Protein 2P4P (pdb70)

Secondary structure (DSSP, 8-state):
------SB---BTTSBTTT--TT----S--S-SS-BTTT--------B------B--EEETTEEEE--B---/-B---BTTSBGGG--TT--------SS--BTTT--------B------B--EEETTEEEE--B---

InterPro domains:
  IPR000644 CBS domain [PF00571] (286-335)
  IPR000644 CBS domain [PS51371] (218-279)
  IPR000644 CBS domain [PS51371] (284-341)
  IPR002550 CNNM, transmembrane domain [PF01595] (8-199)
  IPR002550 CNNM, transmembrane domain [PS51846] (1-199)
  IPR005170 Transporter-associated domain [PF03471] (349-425)
  IPR005170 Transporter-associated domain [SM01091] (347-427)
  IPR016169 FAD-binding, type PCMH, subdomain 2 [G3DSA:3.30.465.10] (349-429)
  IPR036318 FAD-binding, type PCMH-like superfamily [SSF56176] (342-424)
  IPR044751 Ion transporter-like, CBS domain [cd04590] (213-331)
  IPR046342 CBS domain superfamily [G3DSA:3.10.580.10] (195-348)
  IPR046342 CBS domain superfamily [SSF54631] (202-337)

Radius of gyration: 17.11 Å; Cα contacts (8 Å, |Δi|>4): 220; chains: 2; bounding box: 28×41×43 Å

CATH classification: 3.30.465.10

Foldseek 3Di:
DPDDDDDDDKDFQAAFPVVCVVVVDDDDDPPCPQGGNQSPPLVQACDDDDDPFKGQPDDDPSTRGMMGGRDD/DDDKDFQQAFPVVVVVVVDPDDDDDPDGHGNQRSPLVQACDDDDDPFKGQPDDDPSTRTMMTDDDD

Sequence (138 aa):
NARRNEDSWLIIDGATPLEDVRALNIHTFPRDENYETIGGFYLRIPTDFVLYDYFEIIDTENFRIDQLVSFRDDSWLIDGATPLEDVRALNIHTTFPRDENYETIGGFYLRIPTDFVLYDYFEIIDTENFRRIDQLVSFRD

Structure (mmCIF, N/CA/C/O backbone):
data_2P4P
#
_entry.id   2P4P
#
_cell.length_a   29.552
_cell.length_b   58.667
_cell.length_c   87.434
_cell.angle_alpha   90.00
_cell.angle_beta   90.00
_cell.angle_gamma   90.00
#
_symmetry.space_group_name_H-M   'P 21 21 21'
#
loop_
_entity.id
_entity.type
_entity.pdbx_description
1 polymer 'Hypothetical protein HD1797'
2 non-polymer 'CALCIUM ION'
3 non-polymer 'MAGNESIUM ION'
4 non-polymer GLYCEROL
5 water water
#
loop_
_atom_site.group_PDB
_atom_site.id
_atom_site.type_symbol
_atom_site.label_atom_id
_atom_site.label_alt_id
_atom_site.label_comp_id
_atom_site.label_asym_id
_atom_site.label_entity_id
_atom_site.label_seq_id
_atom_site.pdbx_PDB_ins_code
_atom_site.Cartn_x
_atom_site.Cartn_y
_atom_site.Cartn_z
_atom_site.occupancy
_atom_site.B_iso_or_equiv
_atom_site.auth_seq_id
_atom_site.auth_comp_id
_atom_site.auth_asym_id
_atom_site.auth_atom_id
_atom_site.pdbx_PDB_model_num
ATOM 1 N N . ASN A 1 2 ? 17.308 67.933 9.954 1.00 37.95 -1 ASN A N 1
ATOM 2 C CA . ASN A 1 2 ? 18.732 68.241 10.284 1.00 37.52 -1 ASN A CA 1
ATOM 3 C C . ASN A 1 2 ? 19.420 68.920 9.100 1.00 36.91 -1 ASN A C 1
ATOM 4 O O . ASN A 1 2 ? 18.954 68.811 7.965 1.00 36.66 -1 ASN A O 1
ATOM 9 N N . ALA A 1 3 ? 20.513 69.639 9.353 1.00 36.18 0 ALA A N 1
ATOM 10 C CA . ALA A 1 3 ? 21.303 70.197 8.248 1.00 35.06 0 ALA A CA 1
ATOM 11 C C . ALA A 1 3 ? 22.065 69.052 7.586 1.00 34.12 0 ALA A C 1
ATOM 12 O O . ALA A 1 3 ? 22.069 67.931 8.098 1.00 33.74 0 ALA A O 1
ATOM 22 N N . ARG A 1 5 ? 24.659 66.517 6.764 1.00 30.46 2 ARG A N 1
ATOM 23 C CA . ARG A 1 5 ? 25.605 65.890 7.664 1.00 30.19 2 ARG A CA 1
ATOM 24 C C . ARG A 1 5 ? 26.974 65.866 7.023 1.00 29.47 2 ARG A C 1
ATOM 25 O O . ARG A 1 5 ? 27.089 65.760 5.798 1.00 28.02 2 ARG A O 1
ATOM 33 N N . ARG A 1 6 ? 28.004 65.956 7.864 1.00 31.07 3 ARG A N 1
ATOM 34 C CA . ARG A 1 6 ? 29.363 65.603 7.451 1.00 32.31 3 ARG A CA 1
ATOM 35 C C . ARG A 1 6 ? 29.413 64.143 7.021 1.00 32.82 3 ARG A C 1
ATOM 36 O O . ARG A 1 6 ? 28.898 63.238 7.702 1.00 33.14 3 ARG A O 1
ATOM 44 N N . ASN A 1 7 ? 30.031 63.945 5.869 1.00 32.74 4 ASN A N 1
ATOM 45 C CA . ASN A 1 7 ? 30.315 62.640 5.313 1.00 32.47 4 ASN A CA 1
ATOM 46 C C . ASN A 1 7 ? 31.449 61.953 6.078 1.00 32.69 4 ASN A C 1
ATOM 47 O O . ASN A 1 7 ? 32.618 62.289 5.913 1.00 33.21 4 ASN A O 1
ATOM 52 N N . GLU A 1 8 ? 31.091 60.973 6.906 1.00 33.21 5 GLU A N 1
ATOM 53 C CA . GLU A 1 8 ? 32.043 60.179 7.693 1.00 33.12 5 GLU A CA 1
ATOM 54 C C . GLU A 1 8 ? 31.722 58.689 7.445 1.00 32.45 5 GLU A C 1
ATOM 55 O O . GLU A 1 8 ? 30.676 58.374 6.863 1.00 31.30 5 GLU A O 1
ATOM 61 N N . ASP A 1 9 ? 32.606 57.773 7.832 1.00 31.77 6 ASP A N 1
ATOM 62 C CA . ASP A 1 9 ? 32.320 56.354 7.574 1.00 32.63 6 ASP A CA 1
ATOM 63 C C . ASP A 1 9 ? 31.006 55.972 8.225 1.00 31.31 6 ASP A C 1
ATOM 64 O O . ASP A 1 9 ? 30.735 56.360 9.357 1.00 31.31 6 ASP A 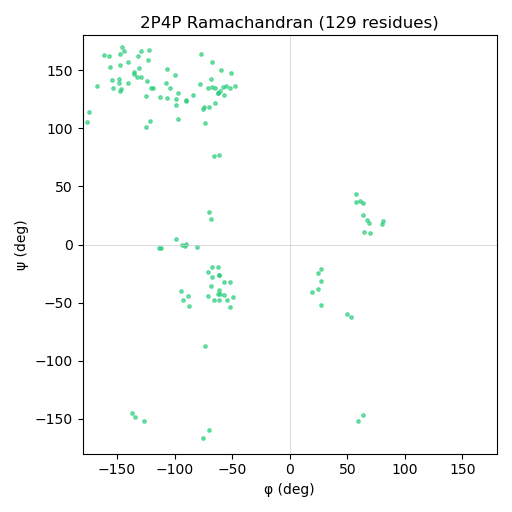O 1
ATOM 69 N N . SER A 1 10 ? 30.181 55.235 7.501 1.00 30.68 7 SER A N 1
ATOM 70 C CA . SER A 1 10 ? 28.900 54.833 8.054 1.00 30.18 7 SER A CA 1
ATOM 71 C C . SER A 1 10 ? 28.376 53.603 7.354 1.00 29.60 7 SER A C 1
ATOM 72 O O . SER A 1 10 ? 28.822 53.258 6.239 1.00 29.79 7 SER A O 1
ATOM 75 N N . TRP A 1 11 ? 27.420 52.943 7.993 1.00 28.35 8 TRP A N 1
ATOM 76 C CA . TRP A 1 11 ? 26.755 51.847 7.360 1.00 27.33 8 TRP A CA 1
ATOM 77 C C . TRP A 1 11 ? 25.263 52.117 7.347 1.00 26.58 8 TRP A C 1
ATOM 78 O O . TRP A 1 11 ? 24.706 52.606 8.330 1.00 25.89 8 TRP A O 1
ATOM 89 N N . LEU A 1 12 ? 24.622 51.752 6.245 1.00 25.42 9 LEU A N 1
ATOM 90 C CA . LEU A 1 12 ? 23.176 51.745 6.169 1.00 25.74 9 LEU A CA 1
ATOM 91 C C . LEU A 1 12 ? 22.697 50.326 6.388 1.00 24.97 9 LEU A C 1
ATOM 92 O O . LEU A 1 12 ? 23.091 49.403 5.656 1.00 26.61 9 LEU A O 1
ATOM 97 N N . ILE A 1 13 ? 21.805 50.163 7.370 1.00 25.34 10 ILE A N 1
ATOM 98 C CA A ILE A 1 13 ? 21.379 48.850 7.890 0.50 24.62 10 ILE A CA 1
ATOM 99 C CA B ILE A 1 13 ? 21.370 48.828 7.787 0.50 24.56 10 ILE A CA 1
ATOM 100 C C . ILE A 1 13 ? 19.848 48.721 7.953 1.00 24.24 10 ILE A C 1
ATOM 101 O O . ILE A 1 13 ? 19.181 49.681 8.295 1.00 24.19 10 ILE A O 1
ATOM 110 N N . ASP A 1 14 ? 19.318 47.540 7.617 1.00 24.81 11 ASP A N 1
ATOM 111 C CA . ASP A 1 14 ? 17.884 47.228 7.693 1.00 25.14 11 ASP A CA 1
ATOM 112 C C . ASP A 1 14 ? 17.482 47.119 9.163 1.00 24.83 11 ASP A C 1
ATOM 113 O O . ASP A 1 14 ? 18.173 46.482 9.941 1.00 24.02 11 ASP A O 1
ATOM 118 N N . GLY A 1 15 ? 16.356 47.730 9.537 1.00 24.68 12 GLY A N 1
ATOM 119 C CA . GLY A 1 15 ? 15.915 47.726 10.943 1.00 24.48 12 GLY A CA 1
ATOM 120 C C . GLY A 1 15 ? 15.627 46.312 11.444 1.00 23.68 12 GLY A C 1
ATOM 121 O O . GLY A 1 15 ? 15.650 46.049 12.642 1.00 24.47 12 GLY A O 1
ATOM 122 N N . ALA A 1 16 ? 15.414 45.399 10.516 1.00 22.67 13 ALA A N 1
ATOM 123 C CA . ALA A 1 16 ? 15.021 44.036 10.843 1.00 22.68 13 ALA A CA 1
ATOM 124 C C . ALA A 1 16 ? 16.231 43.108 11.041 1.00 22.18 13 ALA A C 1
ATOM 125 O O . ALA A 1 16 ? 16.050 41.913 11.284 1.00 22.03 13 ALA A O 1
ATOM 127 N N . THR A 1 17 ? 17.440 43.639 10.911 1.00 22.41 14 THR A N 1
ATOM 128 C CA . THR A 1 17 ? 18.650 42.853 11.135 1.00 23.15 14 THR A CA 1
ATOM 129 C C . THR A 1 17 ? 18.671 42.378 12.574 1.00 22.69 14 THR A C 1
ATOM 130 O O . THR A 1 17 ? 18.465 43.165 13.464 1.00 21.65 14 THR A O 1
ATOM 134 N N . PRO A 1 18 ? 18.914 41.067 12.807 1.00 22.91 15 PRO A N 1
ATOM 135 C CA . PRO A 1 18 ? 19.078 40.600 14.183 1.00 22.53 15 PRO A CA 1
ATOM 136 C C . PRO A 1 18 ? 20.037 41.490 14.989 1.00 22.30 15 PRO A C 1
ATOM 137 O O . PRO A 1 18 ? 21.093 41.902 14.493 1.00 21.92 15 PRO A O 1
ATOM 141 N N . LEU A 1 19 ? 19.647 41.794 16.220 1.00 22.19 16 LEU A N 1
ATOM 142 C CA . LEU A 1 19 ? 20.416 42.628 17.116 1.00 23.18 16 LEU A CA 1
ATOM 143 C C . LEU A 1 19 ? 21.853 42.123 17.310 1.00 23.99 16 LEU A C 1
ATOM 144 O O . LEU A 1 19 ? 22.809 42.895 17.226 1.00 24.09 16 LEU A O 1
ATOM 149 N N . GLU A 1 20 ? 21.981 40.828 17.566 1.00 25.02 17 GLU A N 1
ATOM 150 C CA . GLU A 1 20 ? 23.273 40.161 17.818 1.00 26.05 17 GLU A CA 1
ATOM 151 C C . GLU A 1 20 ? 24.228 40.248 16.634 1.00 25.68 17 GLU A C 1
ATOM 152 O O . GLU A 1 20 ? 25.415 40.403 16.824 1.00 25.42 17 GLU A O 1
ATOM 158 N N . ASP A 1 21 ? 23.686 40.123 15.425 1.00 25.92 18 ASP A N 1
ATOM 159 C CA . ASP A 1 21 ? 24.447 40.254 14.179 1.00 24.69 18 ASP A CA 1
ATOM 160 C C . ASP A 1 21 ? 25.098 41.633 14.036 1.00 24.79 18 ASP A C 1
ATOM 161 O O . ASP A 1 21 ? 26.243 41.731 13.605 1.00 23.85 18 ASP A O 1
ATOM 166 N N . VAL A 1 22 ? 24.342 42.673 14.378 1.00 23.92 19 VAL A N 1
ATOM 167 C CA . VAL A 1 22 ? 24.819 44.073 14.367 1.00 24.16 19 VAL A CA 1
ATOM 168 C C . VAL A 1 22 ? 25.855 44.328 15.444 1.00 24.13 19 VAL A C 1
ATOM 169 O O . VAL A 1 22 ? 26.927 44.842 15.154 1.00 23.32 19 VAL A O 1
ATOM 181 N N . ARG A 1 24 ? 27.747 42.085 16.914 1.00 24.68 21 ARG A N 1
ATOM 182 C CA . ARG A 1 24 ? 28.936 41.331 16.506 1.00 26.53 21 ARG A CA 1
ATOM 183 C C . ARG A 1 24 ? 29.764 42.065 15.450 1.00 25.59 21 ARG A C 1
ATOM 184 O O . ARG A 1 24 ? 30.971 42.247 15.613 1.00 24.96 21 ARG A O 1
ATOM 192 N N . ALA A 1 25 ? 29.114 42.495 14.377 1.00 24.77 22 ALA A N 1
ATOM 193 C CA . ALA A 1 25 ? 29.805 43.209 13.316 1.00 24.60 22 ALA A CA 1
ATOM 194 C C . ALA A 1 25 ? 30.448 44.526 13.788 1.00 24.23 22 ALA A C 1
ATOM 195 O O . ALA A 1 25 ? 31.440 44.953 13.218 1.00 25.37 22 ALA A O 1
ATOM 197 N N . LEU A 1 26 ? 29.905 45.134 14.845 1.00 24.39 23 LEU A N 1
ATOM 198 C CA . LEU A 1 26 ? 30.429 46.407 15.357 1.00 23.77 23 LEU A CA 1
ATOM 199 C C . LEU A 1 2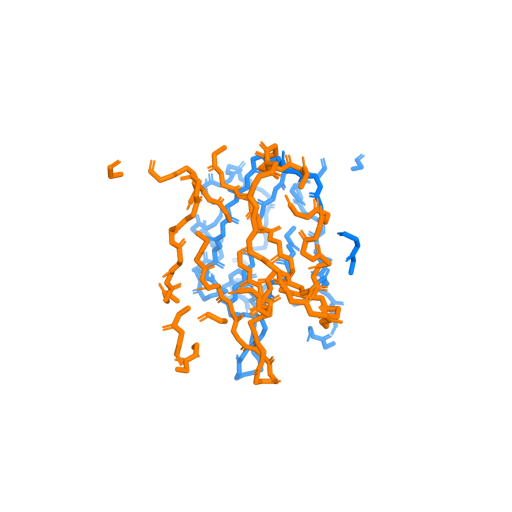6 ? 31.343 46.196 16.563 1.00 23.55 23 LEU A C 1
ATOM 200 O O . LEU A 1 26 ? 31.764 47.163 17.184 1.00 21.71 23 LEU A O 1
ATOM 205 N N . ASN A 1 27 ? 31.596 44.930 16.898 1.00 23.07 24 ASN A N 1
ATOM 206 C CA . ASN A 1 27 ? 32.497 44.518 17.972 1.00 24.02 24 ASN A CA 1
ATOM 207 C C . ASN A 1 27 ? 32.049 45.046 19.338 1.00 22.95 24 ASN A C 1
ATOM 208 O O . ASN A 1 27 ? 32.891 45.415 20.170 1.00 22.25 24 ASN A O 1
ATOM 213 N N . ILE A 1 28 ? 30.722 45.068 19.542 1.00 22.47 25 ILE A N 1
ATOM 214 C CA . ILE A 1 28 ? 30.103 45.431 20.817 1.00 22.47 25 ILE A CA 1
ATOM 215 C C . ILE A 1 28 ? 29.930 44.183 21.641 1.00 24.33 25 ILE A C 1
ATOM 216 O O . ILE A 1 28 ? 29.301 43.235 21.198 1.00 23.34 25 ILE A O 1
ATOM 221 N N . HIS A 1 29 ? 30.500 44.192 22.842 1.00 25.46 26 HIS A N 1
ATOM 222 C CA . HIS A 1 29 ? 30.478 43.023 23.691 1.00 27.12 26 HIS A CA 1
ATOM 223 C C . HIS A 1 29 ? 29.608 43.213 24.938 1.00 26.91 26 HIS A C 1
ATOM 224 O O . HIS A 1 29 ? 29.439 42.298 25.728 1.00 28.27 26 HIS A O 1
ATOM 231 N N . THR A 1 30 ? 29.067 44.405 25.099 1.00 26.86 27 THR A N 1
ATOM 232 C CA . THR A 1 30 ? 28.165 44.711 26.195 1.00 26.60 27 THR A CA 1
ATOM 233 C C . THR A 1 30 ? 26.825 45.177 25.622 1.00 26.79 27 THR A C 1
ATOM 234 O O . THR A 1 30 ? 26.701 46.271 25.104 1.00 27.27 27 THR A O 1
ATOM 238 N N . PHE A 1 31 ? 25.824 44.315 25.711 1.00 27.64 28 PHE A N 1
ATOM 239 C CA . PHE A 1 31 ? 24.498 44.630 25.192 1.00 27.69 28 PHE A CA 1
ATOM 240 C C . PHE A 1 31 ? 23.451 43.689 25.815 1.00 27.97 28 PHE A C 1
ATOM 241 O O . PHE A 1 31 ? 23.815 42.650 26.388 1.00 28.06 28 PHE A O 1
ATOM 249 N N . PRO A 1 32 ? 22.157 44.060 25.727 1.00 28.16 29 PRO A N 1
ATOM 250 C CA . PRO A 1 32 ? 21.061 43.242 26.234 1.00 28.43 29 PRO A CA 1
ATOM 251 C C . PRO A 1 32 ? 21.017 41.830 25.638 1.00 29.08 29 PRO A C 1
ATOM 252 O O . PRO A 1 32 ? 21.081 41.688 24.414 1.00 28.16 29 PRO A O 1
ATOM 256 N N . ARG A 1 33 ? 20.937 40.815 26.509 1.00 29.48 30 ARG A N 1
ATOM 257 C CA . ARG A 1 33 ? 21.018 39.395 26.150 1.00 30.87 30 ARG A CA 1
ATOM 258 C C . ARG A 1 33 ? 19.695 38.648 26.393 1.00 31.41 30 ARG A C 1
ATOM 259 O O . ARG A 1 33 ? 19.588 37.460 26.093 1.00 30.62 30 ARG A O 1
ATOM 267 N N . ASP A 1 34 ? 18.715 39.361 26.941 1.00 31.99 31 ASP A N 1
ATOM 268 C CA . ASP A 1 34 ? 17.374 38.832 27.266 1.00 33.33 31 ASP A CA 1
ATOM 269 C C . ASP A 1 34 ? 16.499 38.448 26.057 1.00 33.76 31 ASP A C 1
ATOM 270 O O . ASP A 1 34 ? 15.526 37.699 26.202 1.00 33.21 31 ASP A O 1
ATOM 275 N N . GLU A 1 35 ? 16.837 38.986 24.886 1.00 34.60 32 GLU A N 1
ATOM 276 C CA . GLU A 1 35 ? 16.121 38.712 23.625 1.00 35.70 32 GLU A CA 1
ATOM 277 C C . GLU A 1 35 ? 14.676 39.245 23.560 1.00 35.97 32 GLU A C 1
ATOM 278 O O . GLU A 1 35 ? 13.873 38.769 22.754 1.00 35.87 32 GLU A O 1
ATOM 284 N N . ASN A 1 36 ? 14.345 40.238 24.387 1.00 36.83 33 ASN A N 1
ATOM 285 C CA . ASN A 1 36 ? 13.035 40.902 24.275 1.00 37.38 33 ASN A CA 1
ATOM 286 C C . ASN A 1 36 ? 12.892 41.717 22.981 1.00 37.37 33 ASN A C 1
ATOM 287 O O . ASN A 1 36 ? 11.777 41.890 22.473 1.00 38.43 33 ASN A O 1
ATOM 292 N N . TYR A 1 37 ? 14.017 42.197 22.454 1.00 36.34 34 TYR A N 1
ATOM 293 C CA . TYR A 1 37 ? 14.067 42.919 21.172 1.00 35.73 34 TYR A CA 1
ATOM 294 C C . TYR A 1 37 ? 15.053 42.218 20.274 1.00 35.01 34 TYR A C 1
ATOM 295 O O . TYR A 1 37 ? 16.269 42.369 20.435 1.00 35.69 34 TYR A O 1
ATOM 304 N N . GLU A 1 38 ? 14.501 41.430 19.358 1.00 33.58 35 GLU A N 1
ATOM 305 C CA . GLU A 1 38 ? 15.236 40.506 18.496 1.00 32.50 35 GLU A CA 1
ATOM 306 C C . GLU A 1 38 ? 16.050 41.238 17.452 1.00 30.53 35 GLU A C 1
ATOM 307 O O . GLU A 1 38 ? 17.020 40.684 16.917 1.00 29.46 35 GLU A O 1
ATOM 313 N N . THR A 1 39 ? 15.638 42.469 17.137 1.00 27.71 36 THR A N 1
ATOM 314 C CA . THR A 1 39 ? 16.238 43.176 16.018 1.00 25.87 36 THR A CA 1
ATOM 315 C C . THR A 1 39 ? 16.811 44.509 16.445 1.00 25.38 36 THR A C 1
ATOM 316 O O . THR A 1 39 ? 16.413 45.102 17.465 1.00 25.19 36 THR A O 1
ATOM 320 N N . ILE A 1 40 ? 17.731 44.992 15.629 1.00 25.03 37 ILE A N 1
ATOM 321 C CA . ILE A 1 40 ? 18.369 46.272 15.883 1.00 24.95 37 ILE A CA 1
ATOM 322 C C . ILE A 1 40 ? 17.364 47.436 16.002 1.00 24.83 37 ILE A C 1
ATOM 323 O O . ILE A 1 40 ? 17.505 48.297 16.884 1.00 25.12 37 ILE A O 1
ATOM 328 N N . GLY A 1 41 ? 16.378 47.477 15.114 1.00 25.31 38 GLY A N 1
ATOM 329 C CA . GLY A 1 41 ? 15.383 48.542 15.130 1.00 25.23 38 GLY A CA 1
ATOM 330 C C . GLY A 1 41 ? 14.510 48.409 16.371 1.00 25.23 38 GLY A C 1
ATOM 331 O O . GLY A 1 41 ? 14.094 49.402 16.926 1.00 25.02 38 GLY A O 1
ATOM 332 N N . GLY A 1 42 ? 14.228 47.178 16.790 1.00 24.98 39 GLY A N 1
ATOM 333 C CA . GLY A 1 42 ? 13.428 46.918 18.005 1.00 24.91 39 GLY A CA 1
ATOM 334 C C . GLY A 1 42 ? 14.123 47.482 19.230 1.00 24.94 39 GLY A C 1
ATOM 335 O O . GLY A 1 42 ? 13.514 48.157 20.035 1.00 25.00 39 GLY A O 1
ATOM 336 N N . PHE A 1 43 ? 15.411 47.190 19.357 1.00 25.23 40 PHE A N 1
ATOM 337 C CA . PHE A 1 43 ? 16.250 47.722 20.435 1.00 25.53 40 PHE A CA 1
ATOM 338 C C . PHE A 1 43 ? 16.333 49.271 20.377 1.00 25.89 40 PHE A C 1
ATOM 339 O O . PHE A 1 43 ? 16.231 49.957 21.396 1.00 24.93 40 PHE A O 1
ATOM 363 N N . TYR A 1 46 ? 13.110 50.692 21.751 1.00 24.97 43 TYR A N 1
ATOM 364 C CA . TYR A 1 46 ? 13.183 50.661 23.212 1.00 24.65 43 TYR A CA 1
ATOM 365 C C . TYR A 1 46 ? 13.990 51.839 23.780 1.00 24.55 43 TYR A C 1
ATOM 366 O O . TYR A 1 46 ? 13.552 52.521 24.707 1.00 26.10 43 TYR A O 1
ATOM 383 N N . LEU A 1 48 ? 14.757 54.611 22.545 1.00 23.74 45 LEU A N 1
ATOM 384 C CA . LEU A 1 48 ? 14.191 55.933 22.235 1.00 23.96 45 LEU A CA 1
ATOM 385 C C . LEU A 1 48 ? 13.045 56.222 23.198 1.00 25.29 45 LEU A C 1
ATOM 386 O O . LEU A 1 48 ? 12.814 57.369 23.567 1.00 24.15 45 LEU A O 1
ATOM 391 N N . ARG A 1 49 ? 12.355 55.154 23.612 1.00 26.62 46 ARG A N 1
ATOM 392 C CA . ARG A 1 49 ? 11.100 55.229 24.371 1.00 28.89 46 ARG A CA 1
ATOM 393 C C . ARG A 1 49 ? 9.916 55.885 23.595 1.00 30.84 46 ARG A C 1
ATOM 394 O O . ARG 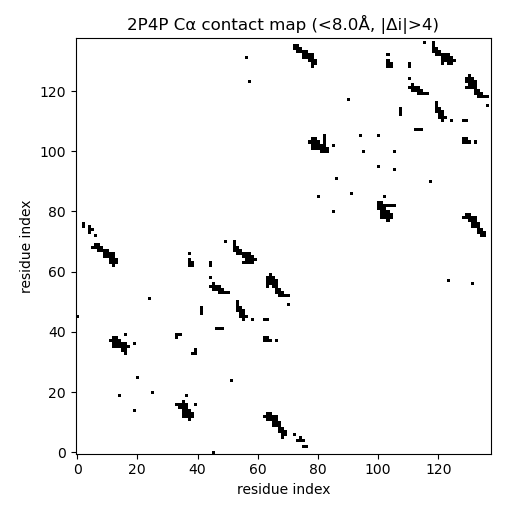A 1 49 ? 8.836 55.266 23.394 1.00 31.78 46 ARG A O 1
ATOM 413 N N . ILE A 1 51 ? 7.812 57.458 20.364 1.00 28.63 48 ILE A N 1
ATOM 414 C CA . ILE A 1 51 ? 7.467 57.072 18.992 1.00 28.60 48 ILE A CA 1
ATOM 415 C C . ILE A 1 51 ? 8.619 57.437 18.026 1.00 28.59 48 ILE A C 1
ATOM 416 O O . ILE A 1 51 ? 9.070 58.577 18.041 1.00 28.58 48 ILE A O 1
ATOM 421 N N . PRO A 1 52 ? 9.093 56.475 17.195 1.00 28.13 49 PRO A N 1
ATOM 422 C CA . PRO A 1 52 ? 10.248 56.772 16.338 1.00 28.04 49 PRO A CA 1
ATOM 423 C C . PRO A 1 52 ? 9.908 57.616 15.132 1.00 28.22 49 PRO A C 1
ATOM 424 O O . PRO A 1 52 ? 8.817 57.495 14.551 1.00 27.19 49 PRO A O 1
ATOM 450 N N . THR A 1 55 ? 15.497 60.838 11.618 1.00 27.33 52 THR A N 1
ATOM 451 C CA . THR A 1 55 ? 16.462 61.703 12.306 1.00 27.74 52 THR A CA 1
ATOM 452 C C . THR A 1 55 ? 16.657 61.390 13.800 1.00 27.97 52 THR A C 1
ATOM 453 O O . THR A 1 55 ? 17.692 61.738 14.371 1.00 27.62 52 THR A O 1
ATOM 457 N N . ASP A 1 56 ? 15.694 60.720 14.436 1.00 27.80 53 ASP A N 1
ATOM 458 C CA . ASP A 1 56 ? 15.904 60.327 15.834 1.00 27.54 53 ASP A CA 1
ATOM 459 C C . ASP A 1 56 ? 17.135 59.427 15.861 1.00 26.82 53 ASP A C 1
ATOM 460 O O . ASP A 1 56 ? 17.399 58.699 14.895 1.00 25.91 53 ASP A O 1
ATOM 465 N N . PHE A 1 5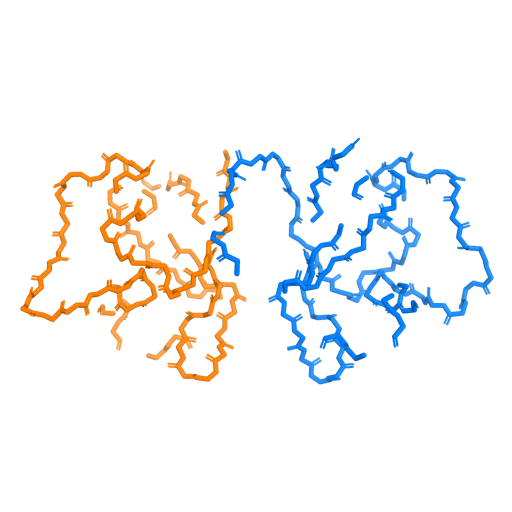7 ? 17.854 59.453 16.975 1.00 26.14 54 PHE A N 1
ATOM 466 C CA . PHE A 1 57 ? 19.061 58.637 17.102 1.00 26.32 54 PHE A CA 1
ATOM 467 C C . PHE A 1 57 ? 19.286 58.161 18.522 1.00 25.89 54 PHE A C 1
ATOM 468 O O . PHE A 1 57 ? 18.842 58.800 19.481 1.00 24.74 54 PHE A O 1
ATOM 476 N N . VAL A 1 58 ? 19.994 57.041 18.637 1.00 25.22 55 VAL A N 1
ATOM 477 C CA . VAL A 1 58 ? 20.406 56.445 19.917 1.00 24.68 55 VAL A CA 1
ATOM 478 C C . VAL A 1 58 ? 21.942 56.433 19.922 1.00 23.99 55 VAL A C 1
ATOM 479 O O . VAL A 1 58 ? 22.564 56.078 18.928 1.00 23.49 55 VAL A O 1
ATOM 483 N N . LEU A 1 59 ? 22.541 56.836 21.035 1.00 23.42 56 LEU A N 1
ATOM 484 C CA . LEU A 1 59 ? 23.993 56.763 21.224 1.00 22.95 56 LEU A CA 1
ATOM 485 C C . LEU A 1 59 ? 24.181 55.515 22.035 1.00 23.80 56 LEU A C 1
ATOM 486 O O . LEU A 1 59 ? 23.564 55.385 23.082 1.00 24.69 56 LEU A O 1
ATOM 491 N N . TYR A 1 60 ? 24.940 54.536 21.514 1.00 23.49 57 TYR A N 1
ATOM 492 C CA . TYR A 1 60 ? 25.218 53.300 22.256 1.00 23.44 57 TYR A CA 1
ATOM 493 C C . TYR A 1 60 ? 26.622 52.781 21.931 1.00 23.00 57 TYR A C 1
ATOM 494 O O . TYR A 1 60 ? 27.012 52.718 20.758 1.00 23.61 57 TYR A O 1
ATOM 503 N N . ASP A 1 61 ? 27.371 52.413 22.956 1.00 22.63 58 ASP A N 1
ATOM 504 C CA . ASP A 1 61 ? 28.802 52.057 22.773 1.00 22.33 58 ASP A CA 1
ATOM 505 C C . ASP A 1 61 ? 29.535 53.193 22.049 1.00 22.51 58 ASP A C 1
ATOM 506 O O . ASP A 1 61 ? 29.407 54.380 22.442 1.00 21.74 58 ASP A O 1
ATOM 522 N N . TYR A 1 63 ? 29.000 54.312 19.148 1.00 21.21 60 TYR A N 1
ATOM 523 C CA . TYR A 1 63 ? 28.252 54.575 17.905 1.00 22.94 60 TYR A CA 1
ATOM 524 C C . TYR A 1 63 ? 26.999 55.432 18.062 1.00 23.94 60 TYR A C 1
ATOM 525 O O . TYR A 1 63 ? 26.437 55.529 19.154 1.00 25.25 60 TYR A O 1
ATOM 545 N N . PHE A 1 65 ? 23.360 55.574 16.233 1.00 25.21 62 PHE A N 1
ATOM 546 C CA . PHE A 1 65 ? 22.400 54.881 15.423 1.00 25.06 62 PHE A CA 1
ATOM 547 C C . PHE A 1 65 ? 21.255 55.862 15.085 1.00 25.15 62 PHE A C 1
ATOM 548 O O . PHE A 1 65 ? 20.513 56.251 15.989 1.00 25.04 62 PHE A O 1
ATOM 556 N N . GLU A 1 66 ? 21.103 56.229 13.803 1.00 24.93 63 GLU A N 1
ATOM 557 C CA . GLU A 1 66 ? 20.132 57.235 13.351 1.00 25.60 63 GLU A CA 1
ATOM 558 C C . GLU A 1 66 ? 19.035 56.594 12.498 1.00 24.24 63 GLU A C 1
ATOM 559 O O . GLU A 1 66 ? 19.336 55.913 11.509 1.00 24.60 63 GLU A O 1
ATOM 565 N N . ILE A 1 67 ? 17.770 56.815 12.850 1.00 23.62 64 ILE A N 1
ATOM 566 C CA . ILE A 1 67 ? 16.655 56.346 11.981 1.00 22.70 64 ILE A CA 1
ATOM 567 C C . ILE A 1 67 ? 16.639 57.064 10.619 1.00 23.35 64 ILE A C 1
ATOM 568 O O . ILE A 1 67 ? 16.565 58.297 10.545 1.00 22.94 64 ILE A O 1
ATOM 573 N N . ILE A 1 68 ? 16.728 56.300 9.531 1.00 23.89 65 ILE A N 1
ATOM 574 C CA . ILE A 1 68 ? 16.647 56.915 8.212 1.00 25.14 65 ILE A CA 1
ATOM 575 C C . ILE A 1 68 ? 15.186 56.998 7.775 1.00 25.58 65 ILE A C 1
ATOM 576 O O . ILE A 1 68 ? 14.719 58.031 7.275 1.00 24.65 65 ILE A O 1
ATOM 581 N N . ASP A 1 69 ? 14.467 55.910 7.987 1.00 26.43 66 ASP A N 1
ATOM 582 C CA . ASP A 1 69 ? 13.030 55.911 7.767 1.00 28.19 66 ASP A CA 1
ATOM 583 C C . ASP A 1 69 ? 12.288 54.835 8.579 1.00 28.20 66 ASP A C 1
ATOM 584 O O . ASP A 1 69 ? 12.854 53.798 8.942 1.00 27.79 66 ASP A O 1
ATOM 589 N N . THR A 1 70 ? 11.023 55.115 8.868 1.00 27.65 67 THR A N 1
ATOM 590 C CA . THR A 1 70 ? 10.131 54.131 9.437 1.00 28.20 67 THR A CA 1
ATOM 591 C C . THR A 1 70 ? 9.134 53.692 8.348 1.00 27.98 67 THR A C 1
ATOM 592 O O . THR A 1 70 ? 8.857 54.434 7.395 1.00 28.20 67 THR A O 1
ATOM 596 N N . GLU A 1 71 ? 8.673 52.458 8.45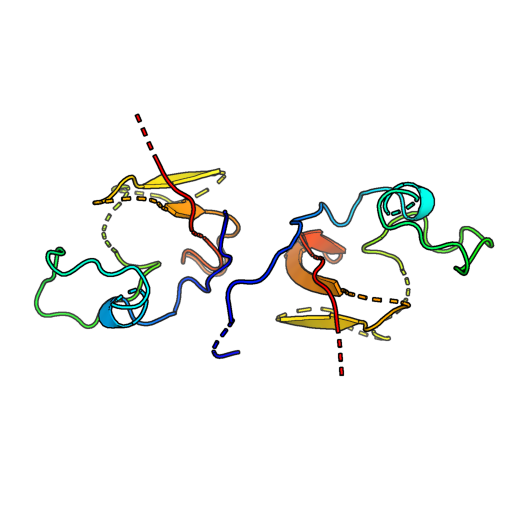6 1.00 26.92 68 GLU A N 1
ATOM 597 C CA . GLU A 1 71 ? 7.569 51.986 7.653 1.00 27.73 68 GLU A CA 1
ATOM 598 C C . GLU A 1 71 ? 6.876 50.846 8.389 1.00 26.41 68 GLU A C 1
ATOM 599 O O . GLU A 1 71 ? 7.532 50.041 9.082 1.00 25.04 68 GLU A O 1
ATOM 605 N N . ASN A 1 72 ? 5.544 50.822 8.282 1.00 24.33 69 ASN A N 1
ATOM 606 C CA . ASN A 1 72 ? 4.755 49.796 8.922 1.00 23.45 69 ASN A CA 1
ATOM 607 C C . ASN A 1 72 ? 5.013 49.789 10.422 1.00 22.17 69 ASN A C 1
ATOM 608 O O . ASN A 1 72 ? 5.063 48.737 11.056 1.00 20.54 69 ASN A O 1
ATOM 613 N N . PHE A 1 73 ? 5.202 50.999 10.959 1.00 21.23 70 PHE A N 1
ATOM 614 C CA . PHE A 1 73 ? 5.399 51.246 12.397 1.00 22.09 70 PHE A CA 1
ATOM 615 C C . PHE A 1 73 ? 6.661 50.639 13.022 1.00 21.96 70 PHE A C 1
ATOM 616 O O . PHE A 1 73 ? 6.722 50.400 14.225 1.00 21.87 70 PHE A O 1
ATOM 624 N N . ARG A 1 74 ? 7.663 50.428 12.170 1.00 22.51 71 ARG A N 1
ATOM 625 C CA . ARG A 1 74 ? 8.961 49.912 12.558 1.00 23.42 71 ARG A CA 1
ATOM 626 C C . ARG A 1 74 ? 10.031 50.772 11.942 1.00 23.99 71 ARG A C 1
ATOM 627 O O . ARG A 1 74 ? 9.771 51.487 10.952 1.00 23.40 71 ARG A O 1
ATOM 635 N N . ILE A 1 75 ? 11.241 50.662 12.491 1.00 23.47 72 ILE A N 1
ATOM 636 C CA . ILE A 1 75 ? 12.424 51.265 11.906 1.00 25.24 72 ILE A CA 1
ATOM 637 C C . ILE A 1 75 ? 12.777 50.386 10.718 1.00 25.77 72 ILE A C 1
ATOM 638 O O . ILE A 1 75 ? 13.032 49.180 10.862 1.00 27.80 72 ILE A O 1
ATOM 643 N N . ASP A 1 76 ? 12.702 50.974 9.533 1.00 26.39 73 ASP A N 1
ATOM 644 C CA . ASP A 1 76 ? 12.916 50.271 8.268 1.00 26.81 73 ASP A CA 1
ATOM 645 C C . ASP A 1 76 ? 14.429 50.282 7.929 1.00 26.61 73 ASP A C 1
ATOM 646 O O . ASP A 1 76 ? 15.038 49.218 7.678 1.00 26.04 73 ASP A O 1
ATOM 651 N N . GLN A 1 77 ? 15.012 51.478 7.932 1.00 25.98 74 GLN A N 1
ATOM 652 C CA . GLN A 1 77 ? 16.463 51.656 7.723 1.00 26.50 74 GLN A CA 1
ATOM 653 C C . GLN A 1 77 ? 17.084 52.583 8.738 1.00 25.72 74 GLN A C 1
ATOM 654 O O . GLN A 1 77 ? 16.482 53.579 9.120 1.00 26.15 74 GLN A O 1
ATOM 660 N N . LEU A 1 78 ? 18.319 52.277 9.129 1.00 26.05 75 LEU A N 1
ATOM 661 C CA . LEU A 1 78 ? 19.084 53.119 10.014 1.00 25.81 75 LEU A CA 1
ATOM 662 C C . LEU A 1 78 ? 20.517 53.283 9.493 1.00 25.76 75 LEU A C 1
ATOM 663 O O . LEU A 1 78 ? 20.984 52.510 8.663 1.00 26.00 75 LEU A O 1
ATOM 676 N N . VAL A 1 80 ? 24.553 53.832 10.934 1.00 25.84 77 VAL A N 1
ATOM 677 C CA . VAL A 1 80 ? 25.455 53.699 12.083 1.00 24.68 77 VAL A CA 1
ATOM 678 C C . VAL A 1 80 ? 26.707 54.469 11.688 1.00 24.48 77 VAL A C 1
ATOM 679 O O . VAL A 1 80 ? 27.171 54.308 10.570 1.00 23.97 77 VAL A O 1
ATOM 683 N N . SER A 1 81 ? 27.248 55.265 12.600 1.00 24.50 78 SER A N 1
ATOM 684 C CA . SER A 1 81 ? 28.503 55.959 12.407 1.00 24.80 78 SER A CA 1
ATOM 685 C C . SER A 1 81 ? 29.182 56.009 13.782 1.00 24.15 78 SER A C 1
ATOM 686 O O . SER A 1 81 ? 28.561 55.645 14.807 1.00 23.25 78 SER A O 1
ATOM 689 N N . PHE A 1 82 ? 30.447 56.425 13.847 1.00 22.00 79 PHE A N 1
ATOM 690 C CA . PHE A 1 82 ? 31.051 56.656 15.158 1.00 22.47 79 PHE A CA 1
ATOM 691 C C . PHE A 1 82 ? 30.406 57.848 15.830 1.00 23.15 79 PHE A C 1
ATOM 692 O O . PHE A 1 82 ? 30.106 58.846 15.171 1.00 21.07 79 PHE A O 1
ATOM 700 N N . ARG A 1 83 ? 30.217 57.779 17.145 1.00 25.10 80 ARG A N 1
ATOM 701 C CA . ARG A 1 83 ? 29.670 58.917 17.857 1.00 25.96 80 ARG A CA 1
ATOM 702 C C . ARG A 1 83 ? 30.715 59.990 18.004 1.00 27.06 80 ARG A C 1
ATOM 703 O O . ARG A 1 83 ? 31.914 59.702 18.068 1.00 27.13 80 ARG A O 1
ATOM 722 N N . ASP A 1 85 ? 30.335 62.841 20.283 1.00 33.93 82 ASP A N 1
ATOM 723 C CA . ASP A 1 85 ? 30.499 63.241 21.682 1.00 34.69 82 ASP A CA 1
ATOM 724 C C . ASP A 1 85 ? 31.527 62.268 22.282 1.00 35.10 82 ASP A C 1
ATOM 725 O O . ASP A 1 85 ? 32.128 62.522 23.331 1.00 36.17 82 ASP A O 1
ATOM 730 N N . ASP B 1 9 ? 33.623 57.615 0.381 1.00 40.62 6 ASP B N 1
ATOM 731 C CA . ASP B 1 9 ? 32.940 56.412 -0.182 1.00 40.17 6 ASP B CA 1
ATOM 732 C C . ASP B 1 9 ? 31.459 56.626 -0.558 1.00 38.90 6 ASP B C 1
ATOM 733 O O . ASP B 1 9 ? 31.131 56.630 -1.746 1.00 38.67 6 ASP B O 1
ATOM 738 N N . SER B 1 10 ? 30.577 56.749 0.447 1.00 37.11 7 SER B N 1
ATOM 739 C CA . SER B 1 10 ? 29.143 57.001 0.219 1.00 35.36 7 SER B CA 1
ATOM 740 C C . SER B 1 10 ? 28.547 57.973 1.225 1.00 33.44 7 SER B C 1
ATOM 741 O O . SER B 1 10 ? 28.820 57.887 2.416 1.00 33.72 7 SER B O 1
ATOM 744 N N . TRP B 1 11 ? 27.700 58.874 0.745 1.00 30.58 8 TRP B N 1
ATOM 745 C CA . TRP B 1 11 ? 27.173 59.940 1.580 1.00 27.46 8 TRP B CA 1
ATOM 746 C C . TRP B 1 11 ? 25.626 59.973 1.583 1.00 27.11 8 TRP B C 1
ATOM 747 O O . TRP B 1 11 ? 25.012 60.015 0.532 1.00 26.50 8 TRP B O 1
ATOM 758 N N . LEU B 1 12 ? 25.035 59.966 2.771 1.00 25.67 9 LEU B N 1
ATOM 759 C CA . LEU B 1 12 ? 23.588 60.056 2.962 1.00 25.96 9 LEU B CA 1
ATOM 760 C C . LEU B 1 12 ? 23.089 61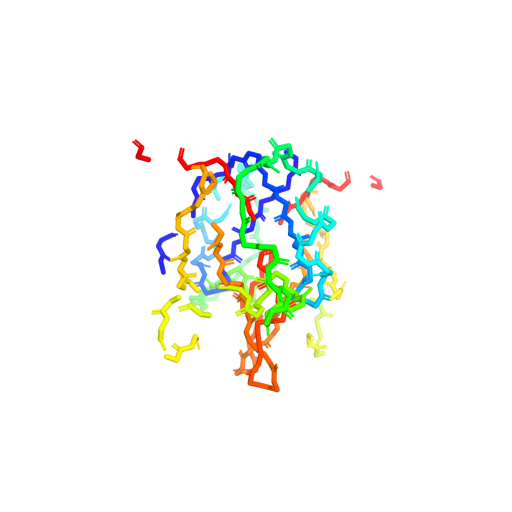.484 3.095 1.00 25.70 9 LEU B C 1
ATOM 761 O O . LEU B 1 12 ? 23.507 62.193 4.007 1.00 25.83 9 LEU B O 1
ATOM 766 N N . ILE B 1 13 ? 22.140 61.869 2.244 1.00 24.87 10 ILE B N 1
ATOM 767 C CA . ILE B 1 13 ? 21.704 63.283 2.121 1.00 26.28 10 ILE B CA 1
ATOM 768 C C . ILE B 1 13 ? 20.173 63.326 2.072 1.00 25.68 10 ILE B C 1
ATOM 769 O O . ILE B 1 13 ? 19.527 62.408 1.542 1.00 25.51 10 ILE B O 1
ATOM 774 N N . ASP B 1 14 ? 19.597 64.386 2.619 1.00 25.81 11 ASP B N 1
ATOM 775 C CA . ASP B 1 14 ? 18.144 64.576 2.566 1.00 26.66 11 ASP B CA 1
ATOM 776 C C . ASP B 1 14 ? 17.727 65.093 1.193 1.00 26.11 11 ASP B C 1
ATOM 777 O O . ASP B 1 14 ? 18.378 65.990 0.622 1.00 25.60 11 ASP B O 1
ATOM 782 N N . GLY B 1 15 ? 16.631 64.558 0.662 1.00 25.55 12 GLY B N 1
ATOM 783 C CA . GLY B 1 15 ? 16.145 64.985 -0.658 1.00 24.26 12 GLY B CA 1
ATOM 784 C C . GLY B 1 15 ? 15.768 66.456 -0.709 1.00 24.66 12 GLY B C 1
ATOM 785 O O . GLY B 1 15 ? 15.807 67.079 -1.753 1.00 24.34 12 GLY B O 1
ATOM 786 N N . ALA B 1 16 ? 15.392 67.023 0.428 1.00 24.81 13 ALA B N 1
ATOM 787 C CA . ALA B 1 16 ? 14.992 68.431 0.462 1.00 24.99 13 ALA B CA 1
ATOM 788 C C . ALA B 1 16 ? 16.164 69.417 0.497 1.00 25.03 13 ALA B C 1
ATOM 789 O O . ALA B 1 16 ? 15.940 70.631 0.507 1.00 24.56 13 ALA B O 1
ATOM 791 N N . THR B 1 17 ? 17.401 68.898 0.535 1.00 26.75 14 THR B N 1
ATOM 792 C CA . THR B 1 17 ? 18.609 69.746 0.616 1.00 25.84 14 THR B CA 1
ATOM 793 C C . THR B 1 17 ? 18.662 70.606 -0.650 1.00 25.29 14 THR B C 1
ATOM 794 O O . THR B 1 17 ? 18.505 70.094 -1.764 1.00 24.79 14 THR B O 1
ATOM 798 N N . PRO B 1 18 ? 18.852 71.923 -0.495 1.00 23.23 15 PRO B N 1
ATOM 799 C CA . PRO B 1 18 ? 18.918 72.746 -1.709 1.00 22.56 15 PRO B CA 1
ATOM 800 C C . PRO B 1 18 ? 19.922 72.221 -2.730 1.00 22.22 15 PRO B C 1
ATOM 801 O O . PRO B 1 18 ? 21.042 71.845 -2.359 1.00 22.17 15 PRO B O 1
ATOM 805 N N . LEU B 1 19 ? 19.521 72.182 -3.998 1.00 22.01 16 LEU B N 1
ATOM 806 C CA . LEU B 1 19 ? 20.352 71.612 -5.069 1.00 22.49 16 LEU B CA 1
ATOM 807 C C . LEU B 1 19 ? 21.747 72.209 -5.073 1.00 23.00 16 LEU B C 1
ATOM 808 O O . LEU B 1 19 ? 22.727 71.507 -5.021 1.00 21.23 16 LEU B O 1
ATOM 813 N N . GLU B 1 20 ? 21.816 73.534 -5.128 1.00 23.31 17 GLU B N 1
ATOM 814 C CA . GLU B 1 20 ? 23.086 74.252 -5.176 1.00 24.69 17 GLU B CA 1
ATOM 815 C C . GLU B 1 20 ? 24.094 73.888 -4.087 1.00 24.06 17 GLU B C 1
ATOM 816 O O . GLU B 1 20 ? 25.305 73.989 -4.312 1.00 22.47 17 GLU B O 1
ATOM 822 N N . ASP B 1 21 ? 23.577 73.526 -2.909 1.00 24.12 18 ASP B N 1
ATOM 823 C CA . ASP B 1 21 ? 24.379 73.155 -1.743 1.00 24.26 18 ASP B CA 1
ATOM 824 C C . ASP B 1 21 ? 25.049 71.811 -1.967 1.00 23.61 18 ASP B C 1
ATOM 825 O O . ASP B 1 21 ? 26.229 71.620 -1.619 1.00 22.39 18 ASP B O 1
ATOM 830 N N . VAL B 1 22 ? 24.284 70.870 -2.492 1.00 23.24 19 VAL B N 1
ATOM 831 C CA . VAL B 1 22 ? 24.814 69.533 -2.726 1.00 23.64 19 VAL B CA 1
ATOM 832 C C . VAL B 1 22 ? 25.821 69.617 -3.875 1.00 24.25 19 VAL B C 1
ATOM 833 O O . VAL B 1 22 ? 26.912 69.059 -3.797 1.00 25.35 19 VAL B O 1
ATOM 845 N N . ARG B 1 24 ? 27.717 72.032 -4.927 1.00 23.73 21 ARG B N 1
ATOM 846 C CA . ARG B 1 24 ? 28.971 72.665 -4.521 1.00 24.56 21 ARG B CA 1
ATOM 847 C C . ARG B 1 24 ? 29.786 71.775 -3.587 1.00 24.82 21 ARG B C 1
ATOM 848 O O . ARG B 1 24 ? 31.008 71.747 -3.680 1.00 24.76 21 ARG B O 1
ATOM 856 N N . ALA B 1 25 ? 29.109 71.102 -2.658 1.00 24.40 22 ALA B N 1
ATOM 857 C CA . ALA B 1 25 ? 29.769 70.138 -1.769 1.00 24.65 22 ALA B CA 1
ATOM 858 C C . ALA B 1 25 ? 30.489 69.035 -2.538 1.00 24.65 22 ALA B C 1
ATOM 859 O O . ALA B 1 25 ? 31.541 68.534 -2.073 1.00 25.12 22 ALA B O 1
ATOM 861 N N . LEU B 1 26 ? 29.943 68.679 -3.704 1.00 24.63 23 LEU B N 1
ATOM 862 C CA . LEU B 1 26 ? 30.494 67.619 -4.582 1.00 25.00 23 LEU B CA 1
ATOM 863 C C . LEU B 1 26 ? 31.443 68.141 -5.652 1.00 24.64 23 LEU B C 1
ATOM 864 O O . LEU B 1 26 ? 31.985 67.373 -6.472 1.00 24.24 23 LEU B O 1
ATOM 869 N N . ASN B 1 27 ? 31.632 69.457 -5.642 1.00 24.79 24 ASN B N 1
ATOM 870 C CA . ASN B 1 27 ? 32.462 70.150 -6.614 1.00 25.86 24 ASN B CA 1
ATOM 871 C C . ASN B 1 27 ? 31.966 70.058 -8.059 1.00 25.24 24 ASN B C 1
ATOM 872 O O . ASN B 1 27 ? 32.757 70.006 -9.022 1.00 26.11 24 ASN B O 1
ATOM 877 N N . ILE B 1 28 ? 30.646 70.061 -8.193 1.00 25.46 25 ILE B N 1
ATOM 878 C CA . ILE B 1 28 ? 29.985 70.004 -9.491 1.00 25.22 25 ILE B CA 1
ATOM 879 C C . ILE B 1 28 ? 29.633 71.434 -9.881 1.00 25.84 25 ILE B C 1
ATOM 880 O O . ILE B 1 28 ? 28.745 72.059 -9.291 1.00 26.44 25 ILE B O 1
ATOM 885 N N . HIS B 1 29 ? 30.347 71.965 -10.859 1.00 25.81 26 HIS B N 1
ATOM 886 C CA . HIS B 1 29 ? 30.181 73.366 -11.200 1.00 27.30 26 HIS B CA 1
ATOM 887 C C . HIS B 1 29 ? 29.238 73.565 -12.382 1.00 27.45 26 HIS B C 1
ATOM 888 O O . HIS B 1 29 ? 28.747 74.676 -12.616 1.00 28.45 26 HIS B O 1
ATOM 895 N N A THR B 1 30 ? 28.974 72.492 -13.119 0.50 26.29 27 THR B N 1
ATOM 896 N N B THR B 1 30 ? 29.000 72.487 -13.120 0.50 26.76 27 THR B N 1
ATOM 897 C CA A THR B 1 30 ? 28.076 72.569 -14.271 0.50 25.99 27 THR B CA 1
ATOM 898 C CA B THR B 1 30 ? 28.089 72.511 -14.258 0.50 26.95 27 THR B CA 1
ATOM 899 C C A THR B 1 30 ? 26.884 71.648 -14.106 0.50 26.16 27 THR B C 1
ATOM 900 C C B THR B 1 30 ? 26.900 71.633 -13.961 0.50 26.65 27 THR B C 1
ATOM 901 O O A THR B 1 30 ? 27.008 70.421 -14.229 0.50 26.05 27 THR B O 1
ATOM 902 O O B THR B 1 30 ? 27.039 70.415 -13.84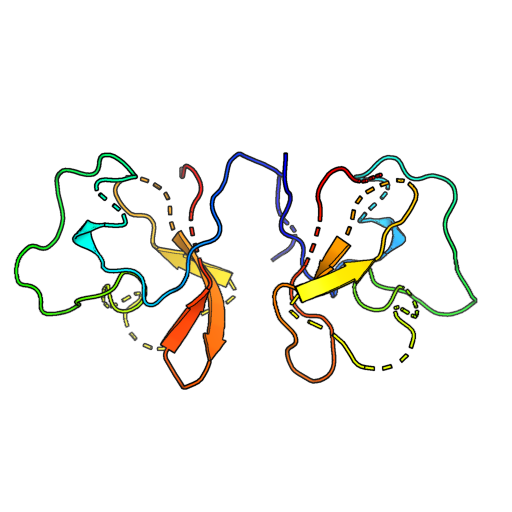9 0.50 26.40 27 THR B O 1
ATOM 909 N N . PHE B 1 31 ? 25.727 72.243 -13.815 1.00 26.10 28 PHE B N 1
ATOM 910 C CA . PHE B 1 31 ? 24.509 71.467 -13.540 1.00 26.53 28 PHE B CA 1
ATOM 911 C C . PHE B 1 31 ? 23.221 72.096 -14.062 1.00 25.52 28 PHE B C 1
ATOM 912 O O . PHE B 1 31 ? 23.141 73.312 -14.210 1.00 25.68 28 PHE B O 1
ATOM 920 N N . PRO B 1 32 ? 22.215 71.260 -14.339 1.00 26.67 29 PRO B N 1
ATOM 921 C CA . PRO B 1 32 ? 20.956 71.726 -14.903 1.00 26.69 29 PRO B CA 1
ATOM 922 C C . PRO B 1 32 ? 20.145 72.595 -13.953 1.00 27.49 29 PRO B C 1
ATOM 923 O O . PRO B 1 32 ? 20.004 72.283 -12.776 1.00 26.79 29 PRO B O 1
ATOM 927 N N . ARG B 1 33 ? 19.618 73.694 -14.472 1.00 27.38 30 ARG B N 1
ATOM 928 C CA . ARG B 1 33 ? 18.649 74.438 -13.712 1.00 27.46 30 ARG B CA 1
ATOM 929 C C . ARG B 1 33 ? 17.612 75.117 -14.603 1.00 26.96 30 ARG B C 1
ATOM 930 O O . ARG B 1 33 ? 17.797 75.264 -15.824 1.00 24.47 30 ARG B O 1
ATOM 938 N N . ASP B 1 34 ? 16.515 75.532 -13.974 1.00 27.34 31 ASP B N 1
ATOM 939 C CA . ASP B 1 34 ? 15.519 76.366 -14.642 1.00 28.26 31 ASP B CA 1
ATOM 940 C C . ASP B 1 34 ? 15.282 77.612 -13.796 1.00 28.34 31 ASP B C 1
ATOM 941 O O . ASP B 1 34 ? 16.182 78.060 -13.071 1.00 29.01 31 ASP B O 1
ATOM 946 N N . GLU B 1 35 ? 14.083 78.178 -13.881 1.00 28.48 32 GLU B N 1
ATOM 947 C CA . GLU B 1 35 ? 13.779 79.391 -13.130 1.00 28.85 32 GLU B CA 1
ATOM 948 C C . GLU B 1 35 ? 13.186 79.082 -11.756 1.00 28.11 32 GLU B C 1
ATOM 949 O O . GLU B 1 35 ? 12.875 79.985 -10.994 1.00 27.54 32 GLU B O 1
ATOM 955 N N . ASN B 1 36 ? 13.017 77.799 -11.453 1.00 27.58 33 ASN B N 1
ATOM 956 C CA . ASN B 1 36 ? 12.452 77.424 -10.164 1.00 27.28 33 ASN B CA 1
ATOM 957 C C . ASN B 1 36 ? 13.500 77.016 -9.152 1.00 26.85 33 ASN B C 1
ATOM 958 O O . ASN B 1 36 ? 14.528 76.424 -9.497 1.00 26.57 33 ASN B O 1
ATOM 963 N N . TYR B 1 37 ? 13.223 77.337 -7.889 1.00 26.05 34 TYR B N 1
ATOM 964 C CA . TYR B 1 37 ? 14.038 76.874 -6.775 1.00 25.13 34 TYR B CA 1
ATOM 965 C C . TYR B 1 37 ? 14.088 75.345 -6.859 1.00 25.23 34 TYR B C 1
ATOM 966 O O . TYR B 1 37 ? 13.061 74.716 -7.146 1.00 25.76 34 TYR B O 1
ATOM 975 N N . GLU B 1 38 ? 15.270 74.756 -6.652 1.00 23.63 35 GLU B N 1
ATOM 976 C CA . GLU B 1 38 ? 15.449 73.317 -6.806 1.00 23.36 35 GLU B CA 1
ATOM 977 C C . GLU B 1 38 ? 16.155 72.655 -5.627 1.00 23.38 35 GLU B C 1
ATOM 978 O O . GLU B 1 38 ? 16.986 73.258 -4.946 1.00 20.30 35 GLU B O 1
ATOM 984 N N . THR B 1 39 ? 15.839 71.370 -5.437 1.00 23.50 36 THR B N 1
ATOM 985 C CA . THR B 1 39 ? 16.410 70.569 -4.383 1.00 23.67 36 THR B CA 1
ATOM 986 C C . THR B 1 39 ? 17.066 69.384 -5.035 1.00 24.85 36 THR B C 1
ATOM 987 O O . THR B 1 39 ? 16.868 69.101 -6.215 1.00 24.42 36 THR B O 1
ATOM 991 N N . ILE B 1 40 ? 17.862 68.677 -4.267 1.00 24.49 37 ILE B N 1
ATOM 992 C CA . ILE B 1 40 ? 18.566 67.576 -4.847 1.00 24.77 37 ILE B CA 1
ATOM 993 C C . ILE B 1 40 ? 17.525 66.540 -5.254 1.00 24.23 37 ILE B C 1
ATOM 994 O O . ILE B 1 40 ? 17.551 66.098 -6.396 1.00 24.32 37 ILE B O 1
ATOM 999 N N . GLY B 1 41 ? 16.578 66.213 -4.360 1.00 24.46 38 GLY B N 1
ATOM 1000 C CA . GLY B 1 41 ? 15.408 65.367 -4.695 1.00 23.34 38 GLY B CA 1
ATOM 1001 C C . GLY B 1 41 ? 14.667 65.802 -5.943 1.00 22.80 38 GLY B C 1
ATOM 1002 O O . GLY B 1 41 ? 14.357 64.989 -6.773 1.00 22.08 38 GLY B O 1
ATOM 1003 N N . GLY B 1 42 ? 14.417 67.101 -6.093 1.00 21.31 39 GLY B N 1
ATOM 1004 C CA . GLY B 1 42 ? 13.766 67.650 -7.284 1.00 22.60 39 GLY B CA 1
ATOM 1005 C C . GLY B 1 42 ? 14.554 67.425 -8.561 1.00 21.91 39 GLY B C 1
ATOM 1006 O O . GLY B 1 42 ? 13.981 67.058 -9.586 1.00 22.64 39 GLY B O 1
ATOM 1007 N N . PHE B 1 43 ? 15.866 67.619 -8.486 1.00 22.98 40 PHE B N 1
ATOM 1008 C CA . PHE B 1 43 ? 16.729 67.463 -9.626 1.00 23.59 40 PHE B CA 1
ATOM 1009 C C . PHE B 1 43 ? 16.707 65.998 -10.035 1.00 25.07 40 PHE B C 1
ATOM 1010 O O . PHE B 1 43 ? 16.593 65.671 -11.219 1.00 24.78 40 PHE B O 1
ATOM 1042 N N . TYR B 1 46 ? 13.567 65.138 -11.840 1.00 25.46 43 TYR B N 1
ATOM 1043 C CA . TYR B 1 46 ? 13.698 65.609 -13.218 1.00 25.66 43 TYR B CA 1
ATOM 1044 C C . TYR B 1 46 ? 14.521 64.640 -14.081 1.00 25.61 43 TYR B C 1
ATOM 1045 O O . TYR B 1 46 ? 14.080 64.249 -15.176 1.00 25.07 43 TYR B O 1
ATOM 1062 N N . LEU B 1 48 ? 15.293 61.408 -13.519 1.00 25.82 45 LEU B N 1
ATOM 1063 C CA . LEU B 1 48 ? 14.653 60.074 -13.589 1.00 26.57 45 LEU B CA 1
ATOM 1064 C C . LEU B 1 48 ? 13.478 60.020 -14.560 1.00 26.77 45 LEU B C 1
ATOM 1065 O O . LEU B 1 48 ? 13.271 59.011 -15.228 1.00 26.49 45 LEU B O 1
ATOM 1070 N N . ARG B 1 49 ? 12.705 61.106 -14.585 1.00 27.72 46 ARG B N 1
ATOM 1071 C CA . ARG B 1 49 ? 11.485 61.291 -15.413 1.00 29.33 46 ARG B CA 1
ATOM 1072 C C . ARG B 1 49 ? 10.325 60.411 -14.979 1.00 30.51 46 ARG B C 1
ATOM 1073 O O . ARG B 1 49 ? 9.188 60.894 -14.850 1.00 31.45 46 ARG B O 1
ATOM 1092 N N . ILE B 1 51 ? 8.344 58.018 -12.204 1.00 30.15 48 ILE B N 1
ATOM 1093 C CA . ILE B 1 51 ? 8.025 58.142 -10.782 1.00 29.38 48 ILE B CA 1
ATOM 1094 C C . ILE B 1 51 ? 9.058 57.393 -9.915 1.00 28.71 48 ILE B C 1
ATOM 1095 O O . ILE B 1 51 ? 9.375 56.219 -10.196 1.00 29.24 48 ILE B O 1
ATOM 1100 N N . PRO B 1 52 ? 9.585 58.081 -8.878 1.00 27.75 49 PRO B N 1
ATOM 1101 C CA . PRO B 1 52 ? 10.687 57.637 -7.998 1.00 27.75 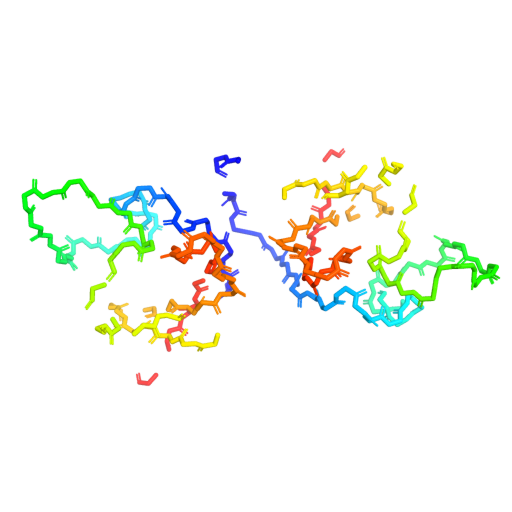49 PRO B CA 1
ATOM 1102 C C . PRO B 1 52 ? 10.320 56.445 -7.109 1.00 27.77 49 PRO B C 1
ATOM 1103 O O . PRO B 1 52 ? 9.249 56.428 -6.483 1.00 28.33 49 PRO B O 1
ATOM 1129 N N . THR B 1 55 ? 15.744 52.438 -4.669 1.00 25.35 52 THR B N 1
ATOM 1130 C CA . THR B 1 55 ? 16.732 51.807 -5.561 1.00 25.91 52 THR B CA 1
ATOM 1131 C C . THR B 1 55 ? 16.909 52.494 -6.907 1.00 25.37 52 THR B C 1
ATOM 1132 O O . THR B 1 55 ? 17.955 52.335 -7.507 1.00 25.72 52 THR B O 1
ATOM 1136 N N . ASP B 1 56 ? 15.909 53.228 -7.401 1.00 25.50 53 ASP B N 1
ATOM 1137 C CA . ASP B 1 56 ? 16.113 54.039 -8.619 1.00 25.11 53 ASP B CA 1
ATOM 1138 C C . ASP B 1 56 ? 17.390 54.902 -8.417 1.00 25.11 53 ASP B C 1
ATOM 1139 O O . ASP B 1 56 ? 17.700 55.312 -7.284 1.00 24.97 53 ASP B O 1
ATOM 1144 N N . PHE B 1 57 ? 18.122 55.164 -9.496 1.00 24.09 54 PHE B N 1
ATOM 1145 C CA . PHE B 1 57 ? 19.338 56.012 -9.413 1.00 23.70 54 PHE B CA 1
ATOM 1146 C C . PHE B 1 57 ? 19.518 56.969 -10.599 1.00 23.83 54 PHE B C 1
ATOM 1147 O O . PHE B 1 57 ? 18.987 56.725 -11.704 1.00 23.69 54 PHE B O 1
ATOM 1155 N N . VAL B 1 58 ? 20.270 58.034 -10.342 1.00 22.74 55 VAL B N 1
ATOM 1156 C CA . VAL B 1 58 ? 20.637 59.045 -11.326 1.00 23.68 55 VAL B CA 1
ATOM 1157 C C . VAL B 1 58 ? 22.170 59.073 -11.400 1.00 23.36 55 VAL B C 1
ATOM 1158 O O . VAL B 1 58 ? 22.849 59.093 -10.384 1.00 23.02 55 VAL B O 1
ATOM 1162 N N . LEU B 1 59 ? 22.714 59.099 -12.608 1.00 23.17 56 LEU B N 1
ATOM 1163 C CA . LEU B 1 59 ? 24.147 59.300 -12.766 1.00 23.77 56 LEU B CA 1
ATOM 1164 C C . LEU B 1 59 ? 24.340 60.709 -13.277 1.00 24.27 56 LEU B C 1
ATOM 1165 O O . LEU B 1 59 ? 23.714 61.121 -14.293 1.00 25.96 56 LEU B O 1
ATOM 1170 N N . TYR B 1 60 ? 25.170 61.462 -12.571 1.00 23.93 57 TYR B N 1
ATOM 1171 C CA . TYR B 1 60 ? 25.536 62.832 -12.998 1.00 23.11 57 TYR B CA 1
ATOM 1172 C C . TYR B 1 60 ? 26.964 63.183 -12.574 1.00 22.48 57 TYR B C 1
ATOM 1173 O O . TYR B 1 60 ? 27.353 62.909 -11.431 1.00 21.91 57 TYR B O 1
ATOM 1182 N N . ASP B 1 61 ? 27.703 63.852 -13.464 1.00 22.49 58 ASP B N 1
ATOM 1183 C CA . ASP B 1 61 ? 29.116 64.197 -13.210 1.00 21.85 58 ASP B CA 1
ATOM 1184 C C . ASP B 1 61 ? 29.834 62.926 -12.735 1.00 22.12 58 ASP B C 1
ATOM 1185 O O . ASP B 1 61 ? 29.703 61.879 -13.384 1.00 21.89 58 ASP B O 1
ATOM 1201 N N . TYR B 1 63 ? 29.238 61.065 -10.164 1.00 23.60 60 TYR B N 1
ATOM 1202 C CA . TYR B 1 63 ? 28.455 60.489 -9.070 1.00 24.41 60 TYR B CA 1
ATOM 1203 C C . TYR B 1 63 ? 27.174 59.739 -9.452 1.00 25.07 60 TYR B C 1
ATOM 1204 O O . TYR B 1 63 ? 26.488 60.074 -10.437 1.00 24.65 60 TYR B O 1
ATOM 1224 N N . PHE B 1 65 ? 23.539 58.944 -7.661 1.00 24.72 62 PHE B N 1
ATOM 1225 C CA . PHE B 1 65 ? 22.621 59.459 -6.667 1.00 25.48 62 PHE B CA 1
ATOM 1226 C C . PHE B 1 65 ? 21.515 58.398 -6.590 1.00 24.80 62 PHE B C 1
ATOM 1227 O O . PHE B 1 65 ? 20.729 58.308 -7.514 1.00 24.80 62 PHE B O 1
ATOM 1235 N N . GLU B 1 66 ? 21.491 57.581 -5.529 1.00 24.79 63 GLU B N 1
ATOM 1236 C CA . GLU B 1 66 ? 20.482 56.493 -5.352 1.00 23.36 63 GLU B CA 1
ATOM 1237 C C . GLU B 1 66 ? 19.377 56.834 -4.335 1.00 22.84 63 GLU B C 1
ATOM 1238 O O . GLU B 1 66 ? 19.667 57.280 -3.237 1.00 22.18 63 GLU B O 1
ATOM 1244 N N . ILE B 1 67 ? 18.119 56.556 -4.694 1.00 22.34 64 ILE B N 1
ATOM 1245 C CA . ILE B 1 67 ? 16.985 56.749 -3.804 1.00 21.42 64 ILE B CA 1
ATOM 1246 C C . ILE B 1 67 ? 17.013 55.728 -2.690 1.00 21.87 64 ILE B C 1
ATOM 1247 O O . ILE B 1 67 ? 16.928 54.516 -2.945 1.00 21.54 64 ILE B O 1
ATOM 1252 N N . ILE B 1 68 ? 17.131 56.227 -1.458 1.00 22.68 65 ILE B N 1
ATOM 1253 C CA . ILE B 1 68 ? 17.060 55.373 -0.249 1.00 23.08 65 ILE B CA 1
ATOM 1254 C C . ILE B 1 68 ? 15.646 55.331 0.323 1.00 23.50 65 ILE B C 1
ATOM 1255 O O . ILE B 1 68 ? 15.192 54.284 0.759 1.00 23.27 65 ILE B O 1
ATOM 1260 N N . ASP B 1 69 ? 14.952 56.468 0.319 1.00 23.36 66 ASP B N 1
ATOM 1261 C CA . ASP B 1 69 ? 13.555 56.473 0.729 1.00 24.98 66 ASP B CA 1
ATOM 1262 C C . ASP B 1 69 ? 12.767 57.522 0.001 1.00 25.00 66 ASP B C 1
ATOM 1263 O O . ASP B 1 69 ? 13.292 58.622 -0.268 1.00 25.68 66 ASP B O 1
ATOM 1268 N N . THR B 1 70 ? 11.526 57.175 -0.340 1.00 24.89 67 THR B N 1
ATOM 1269 C CA . THR B 1 70 ? 10.558 58.173 -0.756 1.00 26.12 67 THR B CA 1
ATOM 1270 C C . THR B 1 70 ? 9.556 58.316 0.372 1.00 26.20 67 THR B C 1
ATOM 1271 O O . THR B 1 70 ? 9.117 57.322 0.982 1.00 25.60 67 THR B O 1
ATOM 1275 N N . GLU B 1 71 ? 9.175 59.553 0.632 1.00 26.20 68 GLU B N 1
ATOM 1276 C CA . GLU B 1 71 ? 8.203 59.830 1.666 1.00 27.63 68 GLU B CA 1
ATOM 1277 C C . GLU B 1 71 ? 7.436 61.038 1.180 1.00 26.61 68 GLU B C 1
ATOM 1278 O O . GLU B 1 71 ? 8.043 62.006 0.684 1.00 26.54 68 GLU B O 1
ATOM 1284 N N . ASN B 1 72 ? 6.108 60.949 1.246 1.00 26.28 69 ASN B N 1
ATOM 1285 C CA . ASN B 1 72 ? 5.245 62.070 0.862 1.00 25.53 69 ASN B CA 1
ATOM 1286 C C . ASN B 1 72 ? 5.463 62.538 -0.586 1.00 24.04 69 ASN B C 1
ATOM 1287 O O . ASN B 1 72 ? 5.502 63.728 -0.859 1.00 23.39 69 ASN B O 1
ATOM 1292 N N . PHE B 1 73 ? 5.589 61.596 -1.510 1.00 23.22 70 PHE B N 1
ATOM 1293 C CA . PHE B 1 73 ? 5.632 61.915 -2.951 1.00 23.31 70 PHE B CA 1
ATOM 1294 C C . PHE B 1 73 ? 6.908 62.622 -3.393 1.00 24.68 70 PHE B C 1
ATOM 1295 O O . PHE B 1 73 ? 7.021 63.088 -4.535 1.00 24.84 70 PHE B O 1
ATOM 1303 N N . ARG B 1 74 ? 7.877 62.668 -2.484 1.00 26.08 71 ARG B N 1
ATOM 1304 C CA A ARG B 1 74 ? 9.171 63.243 -2.816 0.60 26.73 71 ARG B CA 1
ATOM 1305 C CA B ARG B 1 74 ? 9.183 63.281 -2.718 0.40 26.38 71 ARG B CA 1
ATOM 1306 C C . ARG B 1 74 ? 10.270 62.229 -2.469 1.00 26.59 71 ARG B C 1
ATOM 1307 O O . ARG B 1 74 ? 10.039 61.249 -1.749 1.00 26.07 71 ARG B O 1
ATOM 1322 N N . ILE B 1 75 ? 11.457 62.426 -3.045 1.00 26.33 72 ILE B N 1
ATOM 1323 C CA . ILE B 1 75 ? 12.636 61.623 -2.669 1.00 24.87 72 ILE B CA 1
ATOM 1324 C C . ILE B 1 75 ? 13.073 62.155 -1.319 1.00 25.50 72 ILE B C 1
ATOM 1325 O O . ILE B 1 75 ? 13.382 63.356 -1.194 1.00 24.57 72 ILE B O 1
ATOM 1330 N N . ASP B 1 76 ? 13.047 61.291 -0.296 1.00 25.02 73 ASP B N 1
ATOM 1331 C CA . ASP B 1 76 ? 13.226 61.796 1.056 1.00 26.49 73 ASP B CA 1
ATOM 1332 C C . ASP B 1 76 ? 14.695 61.729 1.468 1.00 26.62 73 ASP B C 1
ATOM 1333 O O . ASP B 1 76 ? 15.229 62.701 2.010 1.00 26.88 73 ASP B O 1
ATOM 1338 N N . GLN B 1 77 ? 15.303 60.571 1.225 1.00 25.33 74 GLN B N 1
ATOM 1339 C CA . GLN B 1 77 ? 16.729 60.335 1.485 1.00 25.84 74 GLN B CA 1
ATOM 1340 C C . GLN B 1 77 ? 17.419 59.743 0.260 1.00 25.06 74 GLN B C 1
ATOM 1341 O O . GLN B 1 77 ? 16.871 58.861 -0.436 1.00 25.32 74 GLN B O 1
ATOM 1347 N N . LEU B 1 78 ? 18.661 60.137 0.050 1.00 25.09 75 LEU B N 1
ATOM 1348 C CA . LEU B 1 78 ? 19.419 59.601 -1.053 1.00 25.51 75 LEU B CA 1
ATOM 1349 C C . LEU B 1 78 ? 20.828 59.276 -0.586 1.00 26.27 75 LEU B C 1
ATOM 1350 O O . LEU B 1 78 ? 21.266 59.782 0.441 1.00 26.42 75 LEU B O 1
ATOM 1368 N N . VAL B 1 80 ? 24.794 59.325 -1.996 1.00 24.65 77 VAL B N 1
ATOM 1369 C CA . VAL B 1 80 ? 25.733 59.716 -3.068 1.00 24.00 77 VAL B CA 1
ATOM 1370 C C . VAL B 1 80 ? 26.949 58.759 -3.056 1.00 22.77 77 VAL B C 1
ATOM 1371 O O . VAL B 1 80 ? 27.479 58.446 -2.005 1.00 23.32 77 VAL B O 1
ATOM 1375 N N . SER B 1 81 ? 27.377 58.269 -4.213 1.00 22.62 78 SER B N 1
ATOM 1376 C CA . SER B 1 81 ? 28.616 57.509 -4.289 1.00 22.59 78 SER B CA 1
ATOM 1377 C C . SER B 1 81 ? 29.302 57.845 -5.605 1.00 23.27 78 SER B C 1
ATOM 1378 O O . SER B 1 81 ? 28.696 58.446 -6.489 1.00 21.87 78 SER B O 1
ATOM 1381 N N . PHE B 1 82 ? 30.568 57.468 -5.730 1.00 23.28 79 PHE B N 1
ATOM 1382 C CA . PHE B 1 82 ? 31.235 57.544 -7.008 1.00 24.16 79 PHE B CA 1
ATOM 1383 C C . PHE B 1 82 ? 30.613 56.613 -8.020 1.00 24.39 79 PHE B C 1
ATOM 1384 O O . PHE B 1 82 ? 30.383 55.443 -7.732 1.00 23.66 79 PHE B O 1
ATOM 1392 N N . ARG B 1 83 ? 30.394 57.107 -9.235 1.00 26.85 80 ARG B N 1
ATOM 1393 C CA . ARG B 1 83 ? 29.992 56.193 -10.311 1.00 28.78 80 ARG B CA 1
ATOM 1394 C C . ARG B 1 83 ? 31.114 55.246 -10.751 1.00 29.89 80 ARG B C 1
ATOM 1395 O O . ARG B 1 83 ? 32.284 55.485 -10.479 1.00 30.14 80 ARG B O 1
ATOM 1414 N N . ASP B 1 85 ? 30.982 53.596 -14.066 1.00 32.81 82 ASP B N 1
ATOM 1415 C CA . ASP B 1 85 ? 30.796 53.305 -15.486 1.00 32.49 82 ASP B CA 1
ATOM 1416 C C . ASP B 1 85 ? 31.729 54.149 -16.374 1.00 33.15 82 ASP B C 1
ATOM 1417 O O . ASP B 1 85 ? 32.308 55.160 -15.920 1.00 34.33 82 ASP B O 1
#

Nearest PDB structures (foldseek):
  2p4p-assembly1_A  TM=9.327E-01  e=1.459E-10  [Haemophilus] ducreyi 35000HP
  2o3g-assembly1_A  TM=7.796E-01  e=7.637E-04  Neisseria meningitidis MC58
  2p4p-assembly1_B  TM=9.317E-01  e=9.834E-10  [Haemophilus] ducreyi 35000HP
  2pli-assembly2_D-2  TM=7.088E-01  e=3.538E-03  Neisseria meningitidis MC58
  3lae-assembly1_A  TM=7.056E-01  e=4.691E-03  Haemophilus influenzae

Solvent-accessible surface area: 10440 Å² total

Organism: Haemophilus ducreyi (strain 35000HP / ATCC 700724) (NCBI:txid233412)

B-factor: mean 28.76, std 6.14, range [18.17, 61.79]